Protein AF-A0A0R3W0K8-F1 (afdb_monomer_lite)

Secondary structure (DSSP, 8-state):
----------SSHHHHHHHHT--STTSHHHHHHHHTS--------S--EEEEEEE-S-HHHHHHHHHHH--TTEEEEEEEPTTS-HHHHHHHHHHHHHH-TTEEEE-

pLDDT: mean 80.83, std 19.07, range [30.94, 96.88]

Organism: Taenia asiatica (NCBI:txid60517)

Foldseek 3Di:
DDDDDDDDPDDQLPQLVLQLPAQALPDPSLCVLCVVPDAPPDVPDALDEEEEAEDADHLNVVLVVCSVPDHPSYAYEYEYDPPHDVSNVSSVNSSQRNSPDRYYYDD

Radius of gyration: 16.53 Å; chains: 1; bounding box: 38×22×63 Å

Sequence (107 aa):
MMERKEAVDGSLKSESDYFVTVDSPHHLNCLRFRHKFPVVNDRGAEMDIAFTLVVHKDPLQIARLLRMVYRKNNYHCIHVDLRSDQHFVDALNGIANCFGPNVELVP

Structure (mmCIF, N/CA/C/O backbone):
data_AF-A0A0R3W0K8-F1
#
_entry.id   AF-A0A0R3W0K8-F1
#
loop_
_atom_site.group_PDB
_atom_site.id
_atom_site.type_symbol
_atom_site.label_atom_id
_atom_site.label_alt_id
_atom_site.label_comp_id
_atom_site.label_asym_id
_atom_site.label_entity_id
_atom_site.label_seq_id
_atom_site.pdbx_PDB_ins_code
_atom_site.Cartn_x
_atom_site.Cartn_y
_atom_site.Cartn_z
_atom_site.occupancy
_atom_site.B_iso_or_equiv
_atom_site.auth_seq_id
_atom_site.auth_comp_id
_atom_site.auth_asym_id
_atom_site.auth_atom_id
_atom_site.pdbx_PDB_model_num
ATOM 1 N N . MET A 1 1 ? -21.415 -15.293 43.469 1.00 33.78 1 MET A N 1
ATOM 2 C CA . MET A 1 1 ? -22.258 -15.108 42.269 1.00 33.78 1 MET A CA 1
ATOM 3 C C . MET A 1 1 ? -21.443 -14.268 41.305 1.00 33.78 1 MET A C 1
ATOM 5 O O . MET A 1 1 ? -20.853 -13.295 41.744 1.00 33.78 1 MET A O 1
ATOM 9 N N . MET A 1 2 ? -21.259 -14.779 40.090 1.00 33.22 2 MET A N 1
ATOM 10 C CA . MET A 1 2 ? -20.145 -14.507 39.175 1.00 33.22 2 MET A CA 1
ATOM 11 C C . MET A 1 2 ? -19.925 -13.024 38.842 1.00 33.22 2 MET A C 1
ATOM 13 O O . MET A 1 2 ? -20.816 -12.364 38.311 1.00 33.22 2 MET A O 1
ATOM 17 N N . GLU A 1 3 ? -18.702 -12.545 39.075 1.00 30.94 3 GLU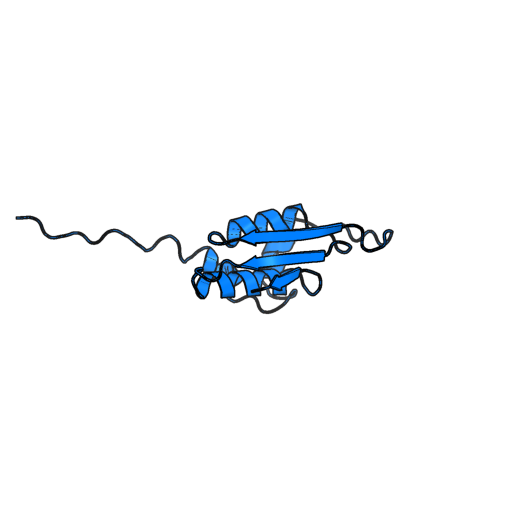 A N 1
ATOM 18 C CA . GLU A 1 3 ? -18.165 -11.353 38.422 1.00 30.94 3 GLU A CA 1
ATOM 19 C C . GLU A 1 3 ? -17.920 -11.667 36.941 1.00 30.94 3 GLU A C 1
ATOM 21 O O . GLU A 1 3 ? -17.310 -12.681 36.588 1.00 30.94 3 GLU A O 1
ATOM 26 N N . ARG A 1 4 ? -18.432 -10.800 36.064 1.00 40.47 4 ARG A N 1
ATOM 27 C CA . ARG A 1 4 ? -18.165 -10.845 34.627 1.00 40.47 4 ARG A CA 1
ATOM 28 C C . ARG A 1 4 ? -16.686 -10.527 34.409 1.00 40.47 4 ARG A C 1
ATOM 30 O O . ARG A 1 4 ? -16.277 -9.386 34.586 1.00 40.47 4 ARG A O 1
ATOM 37 N N . LYS A 1 5 ? -15.891 -11.521 34.009 1.00 35.59 5 LYS A N 1
ATOM 38 C CA . LYS A 1 5 ? -14.586 -11.265 33.394 1.00 35.59 5 LYS A CA 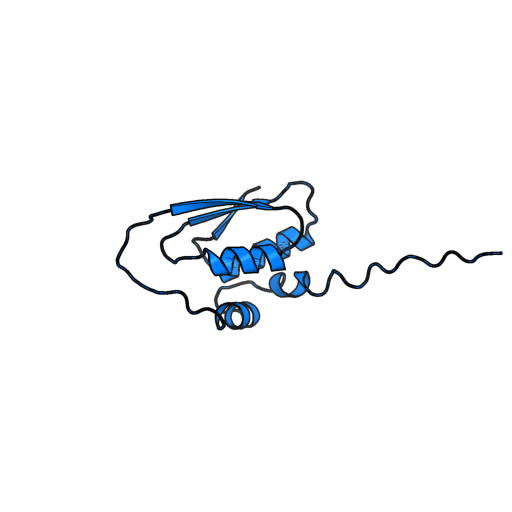1
ATOM 39 C C . LYS A 1 5 ? -14.817 -10.823 31.955 1.00 35.59 5 LYS A C 1
ATOM 41 O O . LYS A 1 5 ? -15.315 -11.600 31.142 1.00 35.59 5 LYS A O 1
ATOM 46 N N . GLU A 1 6 ? -14.483 -9.570 31.681 1.00 37.53 6 GLU A N 1
ATOM 47 C CA . GLU A 1 6 ? -14.358 -9.033 30.332 1.00 37.53 6 GLU A CA 1
ATOM 48 C C . GLU A 1 6 ? -13.339 -9.864 29.545 1.00 37.53 6 GLU A C 1
ATOM 50 O O . GLU A 1 6 ? -12.263 -10.213 30.041 1.00 37.53 6 GLU A O 1
ATOM 55 N N . ALA A 1 7 ? -13.733 -10.251 28.334 1.00 35.16 7 ALA A N 1
ATOM 56 C CA . ALA A 1 7 ? -12.904 -11.023 27.429 1.00 35.16 7 ALA A CA 1
ATOM 57 C C . ALA A 1 7 ? -11.784 -10.140 26.860 1.00 35.16 7 ALA A C 1
ATOM 59 O O . ALA A 1 7 ? -11.992 -8.991 26.483 1.00 35.16 7 ALA A O 1
ATOM 60 N N . VAL A 1 8 ? -10.590 -10.722 26.823 1.00 43.62 8 VAL A N 1
ATOM 61 C CA . VAL A 1 8 ? -9.319 -10.146 26.385 1.00 43.62 8 VAL A CA 1
ATOM 62 C C . VAL A 1 8 ? -9.378 -9.737 24.905 1.00 43.62 8 VAL A C 1
ATOM 64 O O . VAL A 1 8 ? -9.322 -10.595 24.030 1.00 43.62 8 VAL A O 1
ATOM 67 N N . ASP A 1 9 ? -9.420 -8.429 24.638 1.00 40.97 9 ASP A N 1
ATOM 68 C CA . ASP A 1 9 ? -9.254 -7.801 23.312 1.00 40.97 9 ASP A CA 1
ATOM 69 C C . ASP A 1 9 ? -7.941 -6.988 23.247 1.00 40.97 9 ASP A C 1
ATOM 71 O O . ASP A 1 9 ? -7.912 -5.778 23.033 1.00 40.97 9 ASP A O 1
ATOM 75 N N . GLY A 1 10 ? -6.817 -7.644 23.557 1.00 38.75 10 GLY A N 1
ATOM 76 C CA . GLY A 1 10 ? -5.514 -6.975 23.703 1.00 38.75 10 GLY A CA 1
ATOM 77 C C . GLY A 1 10 ? -4.416 -7.424 22.740 1.00 38.75 10 GLY A C 1
ATOM 78 O O . GLY A 1 10 ? -3.352 -6.816 22.725 1.00 38.75 10 GLY A O 1
ATOM 79 N N . SER A 1 11 ? -4.627 -8.481 21.949 1.00 37.03 11 SER A N 1
ATOM 80 C CA . SER A 1 11 ? -3.521 -9.157 21.244 1.00 37.03 11 SER A CA 1
ATOM 81 C C . SER A 1 11 ? -3.454 -8.907 19.732 1.00 37.03 11 SER A C 1
ATOM 83 O O . SER A 1 11 ? -2.491 -9.340 19.109 1.00 37.03 11 SER A O 1
ATOM 85 N N . LEU A 1 12 ? -4.436 -8.225 19.131 1.00 45.47 12 LEU A N 1
ATOM 86 C CA . LEU A 1 12 ? -4.521 -8.039 17.670 1.00 45.47 12 LEU A CA 1
ATOM 87 C C . LEU A 1 12 ? -4.015 -6.673 17.168 1.00 45.47 12 LEU A C 1
ATOM 89 O O . LEU A 1 12 ? -3.805 -6.520 15.971 1.00 45.47 12 LEU A O 1
ATOM 93 N N . LYS A 1 13 ? -3.771 -5.698 18.056 1.00 50.56 13 LYS A N 1
ATOM 94 C CA . LYS A 1 13 ? -3.302 -4.349 17.673 1.00 50.56 13 LYS A CA 1
ATOM 95 C C . LYS A 1 13 ? -1.815 -4.299 17.302 1.00 50.56 13 LYS A C 1
ATOM 97 O O . LYS A 1 13 ? -1.431 -3.558 16.406 1.00 50.56 13 LYS A O 1
ATOM 102 N N . SER A 1 14 ? -0.975 -5.136 17.919 1.00 60.38 14 SER A N 1
ATOM 103 C CA . SER A 1 14 ? 0.483 -4.975 17.798 1.00 60.38 14 SER A CA 1
ATOM 104 C C . SER A 1 14 ? 1.053 -5.303 16.414 1.00 60.38 14 SER A C 1
ATOM 106 O O . SER A 1 14 ? 2.151 -4.855 16.095 1.00 60.38 14 SER A O 1
ATOM 108 N N . GLU A 1 15 ? 0.370 -6.124 15.609 1.00 61.81 15 GLU A N 1
ATOM 109 C CA . GLU A 1 15 ? 0.857 -6.498 14.273 1.00 61.81 15 GLU A CA 1
ATOM 110 C C . GLU A 1 15 ? 0.440 -5.498 13.188 1.00 61.81 15 GLU A C 1
ATOM 112 O O . GLU A 1 15 ? 1.229 -5.231 12.279 1.00 61.81 15 GLU A O 1
ATOM 117 N N . SER A 1 16 ? -0.750 -4.899 13.290 1.00 66.31 16 SER A N 1
ATOM 118 C CA . SER A 1 16 ? -1.198 -3.841 12.379 1.00 66.31 16 SER A CA 1
ATOM 119 C C . SER A 1 16 ? -0.465 -2.520 12.634 1.00 66.31 16 SER A C 1
ATOM 121 O O . SER A 1 16 ? -0.092 -1.847 11.672 1.00 66.31 16 SER A O 1
ATOM 123 N N . ASP A 1 17 ? -0.123 -2.216 13.894 1.00 82.12 17 ASP A N 1
ATOM 124 C CA . ASP A 1 17 ? 0.677 -1.041 14.288 1.00 82.12 17 ASP A CA 1
ATOM 125 C C . ASP A 1 17 ? 2.024 -0.940 13.542 1.00 82.12 17 ASP A C 1
ATOM 127 O O . ASP A 1 17 ? 2.572 0.151 13.362 1.00 82.12 17 ASP A O 1
ATOM 131 N N . TYR A 1 18 ? 2.559 -2.072 13.065 1.00 87.38 18 TYR A N 1
ATOM 132 C CA . TYR A 1 18 ? 3.838 -2.129 12.356 1.00 87.38 18 TYR A CA 1
ATOM 133 C C . TYR A 1 18 ? 3.870 -1.251 11.097 1.00 87.38 18 TYR A C 1
ATOM 135 O O . TYR A 1 18 ? 4.897 -0.623 10.810 1.00 87.38 18 TYR A O 1
ATOM 143 N N . PHE A 1 19 ? 2.761 -1.218 10.349 1.00 92.38 19 PHE A N 1
ATOM 144 C CA . PHE A 1 19 ? 2.663 -0.493 9.081 1.00 92.38 19 PHE A CA 1
ATOM 145 C C . PHE A 1 19 ? 2.015 0.883 9.213 1.00 92.38 19 PHE A C 1
ATOM 147 O O . PHE A 1 19 ? 2.306 1.735 8.387 1.00 92.38 19 PHE A O 1
ATOM 154 N N . VAL A 1 20 ? 1.224 1.142 10.259 1.00 93.56 20 VAL A N 1
ATOM 155 C CA . VAL A 1 20 ? 0.534 2.435 10.460 1.00 93.56 20 VAL A CA 1
ATOM 156 C C . VAL A 1 20 ? 1.501 3.625 10.451 1.00 93.56 20 VAL A C 1
ATOM 158 O O . VAL A 1 20 ? 1.177 4.696 9.956 1.00 93.56 20 VAL A O 1
ATOM 161 N N . THR A 1 21 ? 2.717 3.439 10.970 1.00 91.38 21 THR A N 1
ATOM 162 C CA . THR A 1 21 ? 3.741 4.499 11.038 1.00 91.38 21 THR A CA 1
ATOM 163 C C . THR A 1 21 ? 4.558 4.664 9.754 1.00 91.38 21 THR A C 1
ATOM 165 O O . THR A 1 21 ? 5.418 5.538 9.685 1.00 91.38 21 THR A O 1
ATOM 168 N N . VAL A 1 22 ? 4.339 3.822 8.741 1.00 94.00 22 VAL A N 1
ATOM 169 C CA . VAL A 1 22 ? 5.138 3.821 7.513 1.00 94.00 22 VAL A CA 1
ATOM 170 C C . VAL A 1 22 ? 4.638 4.899 6.554 1.00 94.00 22 VAL A C 1
ATOM 172 O O . VAL A 1 22 ? 3.538 4.819 6.021 1.00 94.00 22 VAL A O 1
ATOM 175 N N . ASP A 1 23 ? 5.486 5.884 6.278 1.00 92.00 23 ASP A N 1
ATOM 176 C CA . ASP A 1 23 ? 5.166 7.037 5.427 1.00 92.00 23 ASP A CA 1
ATOM 177 C C . ASP A 1 23 ? 5.853 7.007 4.052 1.00 92.00 23 ASP A C 1
ATOM 179 O O . ASP A 1 23 ? 5.486 7.752 3.146 1.00 92.00 23 ASP A O 1
ATOM 183 N N . SER A 1 24 ? 6.872 6.161 3.880 1.00 91.69 24 SER A N 1
ATOM 184 C CA . SER A 1 24 ? 7.744 6.202 2.710 1.00 91.69 24 SER A CA 1
ATOM 185 C C . SER A 1 24 ? 8.456 4.869 2.436 1.00 91.69 24 SER A C 1
ATOM 187 O O . SER A 1 24 ? 8.676 4.069 3.356 1.00 91.69 24 SER A O 1
ATOM 189 N N . PRO A 1 25 ? 8.942 4.644 1.196 1.00 89.75 25 PRO A N 1
ATOM 190 C CA . PRO A 1 25 ? 9.754 3.470 0.857 1.00 89.75 25 PRO A C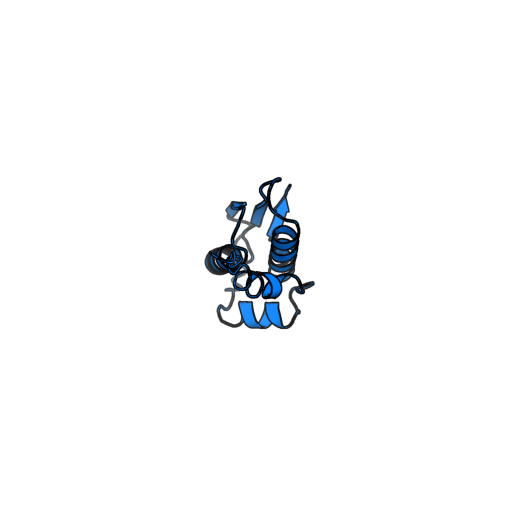A 1
ATOM 191 C C . PRO A 1 25 ? 11.083 3.374 1.624 1.00 89.75 25 PRO A C 1
ATOM 193 O O . PRO A 1 25 ? 11.691 2.305 1.677 1.00 89.75 25 PRO A O 1
ATOM 196 N N . HIS A 1 26 ? 11.550 4.488 2.198 1.00 90.69 26 HIS A N 1
ATOM 197 C CA . HIS A 1 26 ? 12.807 4.581 2.947 1.00 90.69 26 HIS A CA 1
ATOM 198 C C . HIS A 1 26 ? 12.611 4.420 4.462 1.00 90.69 26 HIS A C 1
ATOM 200 O O . HIS A 1 26 ? 13.594 4.373 5.202 1.00 90.69 26 HIS A O 1
ATOM 206 N N . HIS A 1 27 ? 11.366 4.305 4.936 1.00 93.00 27 HIS A N 1
ATOM 207 C CA . HIS A 1 27 ? 11.067 4.108 6.349 1.00 93.00 27 HIS A CA 1
ATOM 208 C C . HIS A 1 27 ? 11.711 2.815 6.882 1.00 93.00 27 HIS A C 1
ATOM 210 O O . HIS A 1 27 ? 11.697 1.776 6.216 1.00 93.00 27 HIS A O 1
ATOM 216 N N . LEU A 1 28 ? 12.234 2.828 8.114 1.00 91.69 28 LEU A N 1
ATOM 217 C CA . LEU A 1 28 ? 12.995 1.700 8.675 1.00 91.69 28 LEU A CA 1
ATOM 218 C C . LEU A 1 28 ? 12.197 0.384 8.687 1.00 91.69 28 LEU A C 1
ATOM 220 O O . LEU A 1 28 ? 12.740 -0.673 8.356 1.00 91.69 28 LEU A O 1
ATOM 224 N N . ASN A 1 29 ? 10.906 0.437 9.031 1.00 91.62 29 ASN A N 1
ATOM 225 C CA . ASN A 1 29 ? 10.031 -0.742 9.006 1.00 91.62 29 ASN A CA 1
ATOM 226 C C . ASN A 1 29 ? 9.797 -1.249 7.578 1.00 91.62 29 ASN A C 1
ATOM 228 O O . ASN A 1 29 ? 9.807 -2.457 7.351 1.00 91.62 29 ASN A O 1
ATOM 232 N N . CYS A 1 30 ? 9.687 -0.348 6.600 1.00 91.62 30 CYS A N 1
ATOM 233 C CA . CYS A 1 30 ? 9.575 -0.737 5.200 1.00 91.62 30 CYS A CA 1
ATOM 234 C C . CYS A 1 30 ? 10.852 -1.437 4.714 1.00 91.62 30 CYS A C 1
ATOM 236 O O . CYS A 1 30 ? 10.799 -2.544 4.171 1.00 91.62 30 CYS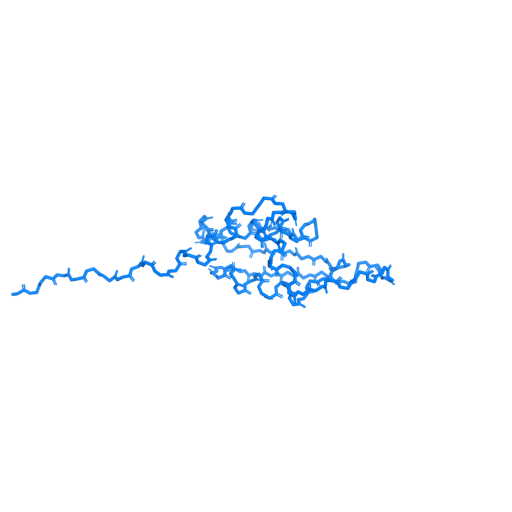 A O 1
ATOM 238 N N . LEU A 1 31 ? 12.019 -0.845 4.986 1.00 89.88 31 LEU A N 1
ATOM 239 C CA . LEU A 1 31 ? 13.310 -1.426 4.624 1.00 89.88 31 LEU A CA 1
ATOM 240 C C . LEU A 1 31 ? 13.498 -2.808 5.257 1.00 89.88 31 LEU A C 1
ATOM 242 O O . LEU A 1 31 ? 13.866 -3.753 4.564 1.00 89.88 31 LEU A O 1
ATOM 246 N N . ARG A 1 32 ? 13.179 -2.969 6.547 1.00 89.69 32 ARG A N 1
ATOM 247 C CA . ARG A 1 32 ? 13.242 -4.267 7.246 1.00 89.69 32 ARG A CA 1
ATOM 248 C C . ARG A 1 32 ? 12.289 -5.298 6.654 1.00 89.69 32 ARG A C 1
ATOM 250 O O . ARG A 1 32 ? 12.662 -6.462 6.500 1.00 89.69 32 ARG A O 1
ATOM 257 N N . PHE A 1 33 ? 11.075 -4.878 6.314 1.00 89.31 33 PHE A N 1
ATOM 258 C CA . PHE A 1 33 ? 10.079 -5.741 5.700 1.00 89.31 33 PHE A CA 1
ATOM 259 C C . PHE A 1 33 ? 10.528 -6.247 4.318 1.00 89.31 33 PHE A C 1
ATOM 261 O O . PHE A 1 33 ? 10.368 -7.436 4.010 1.00 89.31 33 PHE A O 1
ATOM 268 N N . ARG A 1 34 ? 11.149 -5.365 3.522 1.00 86.25 34 ARG A N 1
ATOM 269 C CA . ARG A 1 34 ? 11.626 -5.640 2.158 1.00 86.25 34 ARG A CA 1
ATOM 270 C C . ARG A 1 34 ? 12.982 -6.342 2.100 1.00 86.25 34 ARG A C 1
ATOM 272 O O . ARG A 1 34 ? 13.189 -7.145 1.200 1.00 86.25 34 ARG A O 1
ATOM 279 N N . HIS A 1 35 ? 13.885 -6.115 3.055 1.00 81.56 35 HIS A N 1
ATOM 280 C CA . HIS A 1 35 ? 15.250 -6.668 3.043 1.00 81.56 35 HIS A CA 1
ATOM 281 C C . HIS A 1 35 ? 15.284 -8.202 2.965 1.00 81.56 35 HIS A C 1
ATOM 283 O O . HIS A 1 35 ? 16.223 -8.784 2.431 1.00 81.56 35 HIS A O 1
ATOM 289 N N . LYS A 1 36 ? 14.250 -8.886 3.471 1.00 72.38 36 LYS A N 1
ATOM 290 C CA . LYS A 1 36 ? 14.155 -10.352 3.383 1.00 72.38 36 LYS A CA 1
ATOM 291 C C . LYS A 1 36 ? 13.854 -10.872 1.966 1.00 72.38 36 LYS A C 1
ATOM 293 O O . LYS A 1 36 ? 13.981 -12.070 1.751 1.00 72.38 36 LYS A O 1
ATOM 298 N N . PHE A 1 37 ? 13.450 -10.011 1.027 1.00 69.56 37 PHE A N 1
ATOM 299 C CA . PHE A 1 37 ? 13.005 -10.385 -0.319 1.00 69.56 37 PHE A CA 1
ATOM 300 C C . PHE A 1 37 ? 13.495 -9.357 -1.354 1.00 69.56 37 PHE A C 1
ATOM 302 O O . PHE A 1 37 ? 12.789 -8.384 -1.635 1.00 69.56 37 PHE A O 1
ATOM 309 N N . PRO A 1 38 ? 14.705 -9.532 -1.920 1.00 67.81 38 PRO A N 1
ATOM 310 C CA . PRO A 1 38 ? 15.215 -8.627 -2.941 1.00 67.81 38 PRO A CA 1
ATOM 311 C C . PRO A 1 38 ? 14.300 -8.648 -4.172 1.00 67.81 38 PRO A C 1
ATOM 313 O O . PRO A 1 38 ? 14.079 -9.687 -4.792 1.00 67.81 38 PRO A O 1
ATOM 316 N N . VAL A 1 39 ? 13.756 -7.481 -4.521 1.00 68.06 39 VAL A N 1
ATOM 317 C CA . VAL A 1 39 ? 12.952 -7.307 -5.734 1.00 68.06 39 VAL A CA 1
ATOM 318 C C . VAL A 1 39 ? 13.892 -7.390 -6.930 1.00 68.06 39 VAL A C 1
ATOM 320 O O . VAL A 1 39 ? 14.824 -6.593 -7.046 1.00 68.06 39 VAL A O 1
ATOM 323 N N . VAL A 1 40 ? 13.651 -8.352 -7.820 1.00 69.00 40 VAL A N 1
ATOM 324 C CA . VAL A 1 40 ? 14.416 -8.483 -9.065 1.00 69.00 40 VAL A CA 1
ATOM 325 C C . VAL A 1 40 ? 14.156 -7.240 -9.920 1.00 69.00 40 VAL A C 1
ATOM 327 O O . VAL A 1 40 ? 13.027 -6.991 -10.334 1.00 69.00 40 VAL A O 1
ATOM 330 N N . ASN A 1 41 ? 15.201 -6.442 -10.141 1.00 64.50 41 ASN A N 1
ATOM 331 C CA . ASN A 1 41 ? 15.168 -5.195 -10.911 1.00 64.50 41 ASN A CA 1
ATOM 332 C C . ASN A 1 41 ? 15.538 -5.468 -12.375 1.00 64.50 41 ASN A C 1
ATOM 334 O O . ASN A 1 41 ? 16.439 -4.825 -12.918 1.00 64.50 41 ASN A O 1
ATOM 338 N N . ASP A 1 42 ? 14.904 -6.475 -12.976 1.00 63.41 42 ASP A N 1
ATOM 339 C CA . ASP A 1 42 ? 15.098 -6.737 -14.396 1.00 63.41 42 ASP A CA 1
ATOM 340 C C . ASP A 1 42 ? 14.288 -5.711 -15.197 1.00 63.41 42 ASP A C 1
ATOM 342 O O . ASP A 1 42 ? 13.091 -5.529 -14.979 1.00 63.41 42 ASP A O 1
ATOM 346 N N . ARG A 1 43 ? 14.977 -4.962 -16.060 1.00 55.06 43 ARG A N 1
ATOM 347 C CA . ARG A 1 43 ? 14.441 -3.791 -16.777 1.00 55.06 43 ARG A CA 1
ATOM 348 C C . ARG A 1 43 ? 13.728 -4.180 -18.078 1.00 55.06 43 ARG A C 1
ATOM 350 O O . ARG A 1 43 ? 13.397 -3.299 -18.862 1.00 55.06 43 ARG A O 1
ATOM 357 N N . GLY A 1 44 ? 13.569 -5.478 -18.329 1.00 55.00 44 GLY A N 1
ATOM 358 C CA . GLY A 1 44 ? 13.287 -6.035 -19.650 1.00 55.00 44 GLY A CA 1
ATOM 359 C C . GLY A 1 44 ? 11.826 -6.135 -20.088 1.00 55.00 44 GLY A C 1
ATOM 360 O O . GLY A 1 44 ? 11.601 -6.731 -21.133 1.00 55.00 44 GLY A O 1
ATOM 361 N N . ALA A 1 45 ?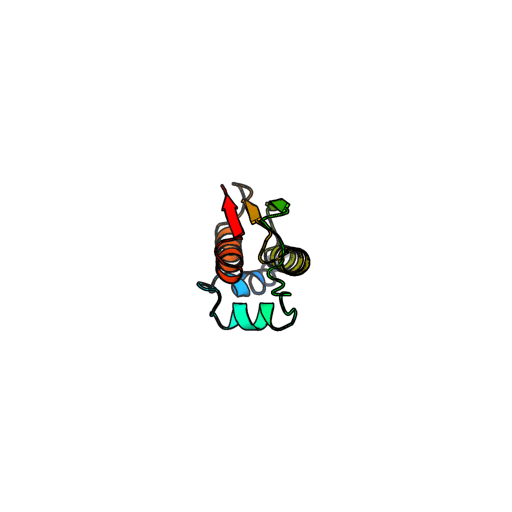 10.843 -5.600 -19.363 1.00 54.44 45 ALA A N 1
ATOM 362 C CA . ALA A 1 45 ? 9.452 -5.718 -19.802 1.00 54.44 45 ALA A CA 1
ATOM 363 C C . ALA A 1 45 ? 8.637 -4.457 -19.521 1.00 54.44 45 ALA A C 1
ATOM 365 O O . ALA A 1 45 ? 8.814 -3.799 -18.494 1.00 54.44 45 ALA A O 1
ATOM 366 N N . GLU A 1 46 ? 7.762 -4.135 -20.467 1.00 56.84 46 GLU A N 1
ATOM 367 C CA . GLU A 1 46 ? 6.671 -3.181 -20.315 1.00 56.84 46 GLU A CA 1
ATOM 368 C C . GLU A 1 46 ? 5.754 -3.609 -19.147 1.00 56.84 46 GLU A C 1
ATOM 370 O O . GLU A 1 46 ? 5.969 -4.636 -18.502 1.00 56.84 46 GLU A O 1
ATOM 375 N N . MET A 1 47 ? 4.777 -2.784 -18.773 1.00 58.22 47 MET A N 1
ATOM 376 C CA . MET A 1 47 ? 3.884 -3.127 -17.664 1.00 58.22 47 MET A CA 1
ATOM 377 C C . MET A 1 47 ? 3.030 -4.353 -18.036 1.00 58.22 47 MET A C 1
ATOM 379 O O . MET A 1 47 ? 2.071 -4.220 -18.788 1.00 58.22 47 MET A O 1
ATOM 383 N N . ASP A 1 48 ? 3.377 -5.537 -17.525 1.00 70.12 48 ASP A N 1
ATOM 384 C CA . ASP A 1 48 ? 2.815 -6.801 -18.027 1.00 70.12 48 ASP A CA 1
ATOM 385 C C . ASP A 1 48 ? 1.493 -7.199 -17.349 1.00 70.12 48 ASP A C 1
ATOM 387 O O . ASP A 1 48 ? 0.665 -7.882 -17.954 1.00 70.12 48 ASP A O 1
ATOM 391 N N . ILE A 1 49 ? 1.289 -6.838 -16.071 1.00 85.06 49 ILE 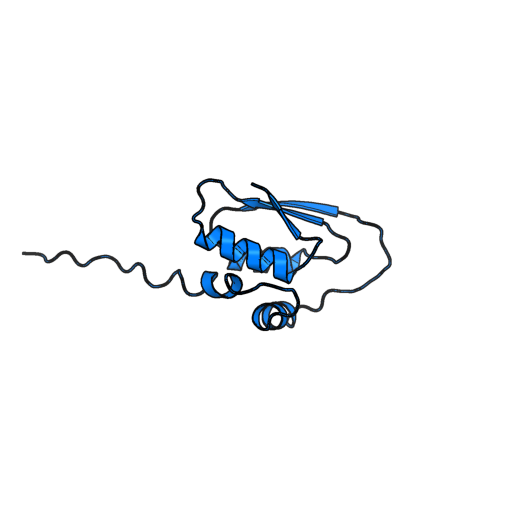A N 1
ATOM 392 C CA . ILE A 1 49 ? 0.169 -7.354 -15.263 1.00 85.06 49 ILE A CA 1
ATOM 393 C C . ILE A 1 49 ? -0.349 -6.302 -14.273 1.00 85.06 49 ILE A C 1
ATOM 395 O O . ILE A 1 49 ? 0.416 -5.704 -13.512 1.00 85.06 49 ILE A O 1
ATOM 399 N N . ALA A 1 50 ? -1.674 -6.139 -14.232 1.00 91.38 50 ALA A N 1
ATOM 400 C CA . ALA A 1 50 ? -2.382 -5.386 -13.201 1.00 91.38 50 ALA A CA 1
ATOM 401 C C . ALA A 1 50 ? -3.159 -6.336 -12.274 1.00 91.38 50 ALA A C 1
ATOM 403 O O . ALA A 1 50 ? -3.906 -7.196 -12.739 1.00 91.38 50 ALA A O 1
ATOM 404 N N . PHE A 1 51 ? -2.992 -6.175 -10.961 1.00 93.31 51 PHE A N 1
ATOM 405 C CA . PHE A 1 51 ? -3.721 -6.920 -9.935 1.00 93.31 51 PHE A CA 1
ATOM 406 C C . PHE A 1 51 ? -4.752 -6.029 -9.250 1.00 93.31 51 PHE A C 1
ATOM 408 O O . PHE A 1 51 ? -4.445 -4.895 -8.890 1.00 93.31 51 PHE A O 1
ATOM 415 N N . THR A 1 52 ? -5.928 -6.585 -8.969 1.00 94.69 52 THR A N 1
ATOM 416 C CA . THR A 1 52 ? -6.914 -5.989 -8.062 1.00 94.69 52 THR A CA 1
ATOM 417 C C . THR A 1 52 ? -7.080 -6.901 -6.853 1.00 94.69 52 THR A C 1
ATOM 419 O O . THR A 1 52 ? -7.415 -8.076 -6.999 1.00 94.69 52 THR A O 1
ATOM 422 N N . LEU A 1 53 ? -6.820 -6.375 -5.658 1.00 95.19 53 LEU A N 1
ATOM 423 C CA . LEU A 1 53 ? -6.929 -7.092 -4.390 1.00 95.19 53 LEU A CA 1
ATOM 424 C C . LEU A 1 53 ? -8.063 -6.482 -3.572 1.00 95.19 53 LEU A C 1
ATOM 426 O O . LEU A 1 53 ? -7.969 -5.324 -3.187 1.00 95.19 53 LEU A O 1
ATOM 430 N N . VAL A 1 54 ? -9.106 -7.257 -3.282 1.00 95.75 54 VAL A N 1
ATOM 431 C CA . VAL A 1 54 ? -10.192 -6.833 -2.385 1.00 95.75 54 VAL A CA 1
ATOM 432 C C . VAL A 1 54 ? -9.902 -7.362 -0.984 1.00 95.75 54 VAL A C 1
ATOM 434 O O . VAL A 1 54 ? -9.698 -8.566 -0.812 1.00 95.75 54 VAL A O 1
ATOM 437 N N . VAL A 1 55 ? -9.833 -6.479 0.013 1.00 95.44 55 VAL A N 1
ATOM 438 C CA . VAL A 1 55 ? -9.310 -6.805 1.351 1.00 95.44 55 VAL A CA 1
ATOM 439 C C . VAL A 1 55 ? -10.123 -6.164 2.477 1.00 95.44 55 VAL A C 1
ATOM 441 O O . VAL A 1 55 ? -10.700 -5.098 2.290 1.00 95.44 55 VAL A O 1
ATOM 444 N N . HIS A 1 56 ? -10.154 -6.793 3.664 1.00 92.69 56 HIS A N 1
ATOM 445 C CA . HIS A 1 56 ? -11.005 -6.298 4.760 1.00 92.69 56 HIS A CA 1
ATOM 446 C C . HIS A 1 56 ? -10.533 -6.557 6.213 1.00 92.69 56 HIS A C 1
ATOM 448 O O . HIS A 1 56 ? -11.284 -6.227 7.133 1.00 92.69 56 HIS A O 1
ATOM 454 N N . LYS A 1 57 ? -9.374 -7.201 6.472 1.00 86.44 57 LYS A N 1
ATOM 455 C CA . LYS A 1 57 ? -9.035 -7.654 7.846 1.00 86.44 57 LYS A CA 1
ATOM 456 C C . LYS A 1 57 ? -7.565 -7.614 8.278 1.00 86.44 57 LYS A C 1
ATOM 458 O O . LYS A 1 57 ? -7.257 -6.967 9.268 1.00 86.44 57 LYS A O 1
ATOM 463 N N . ASP A 1 58 ? -6.673 -8.367 7.630 1.00 91.44 58 ASP A N 1
ATOM 464 C CA . ASP A 1 58 ? -5.311 -8.603 8.148 1.00 91.44 58 ASP A CA 1
ATOM 465 C C . ASP A 1 58 ? -4.243 -7.908 7.279 1.00 91.44 58 ASP A C 1
ATOM 467 O O . ASP A 1 58 ? -3.895 -8.417 6.206 1.00 91.44 58 ASP A O 1
ATOM 471 N N . PRO A 1 59 ? -3.685 -6.763 7.723 1.00 92.94 59 PRO A N 1
ATOM 472 C CA . PRO A 1 59 ? -2.717 -6.006 6.936 1.00 92.94 59 PRO A CA 1
ATOM 473 C C . PRO A 1 59 ? -1.385 -6.751 6.806 1.00 92.94 59 PRO A C 1
ATOM 475 O O . PRO A 1 59 ? -0.714 -6.638 5.782 1.00 92.94 59 PRO A O 1
ATOM 478 N N . LEU A 1 60 ? -1.006 -7.575 7.787 1.00 91.81 60 LEU A N 1
ATOM 479 C CA . LEU A 1 60 ? 0.234 -8.340 7.736 1.00 91.81 60 LEU A CA 1
ATOM 480 C C . LEU A 1 60 ? 0.139 -9.471 6.707 1.00 91.81 60 LEU A C 1
ATOM 482 O O . LEU A 1 60 ? 1.094 -9.708 5.960 1.00 91.81 60 LEU A O 1
ATOM 486 N N . GLN A 1 61 ? -1.005 -10.154 6.628 1.00 92.81 61 GLN A N 1
ATOM 487 C CA . GLN A 1 61 ? -1.271 -11.136 5.576 1.00 92.81 61 GLN A CA 1
ATOM 488 C C . GLN A 1 61 ? -1.231 -10.486 4.187 1.00 92.81 61 GLN A C 1
ATOM 490 O O . GLN A 1 61 ? -0.585 -11.020 3.283 1.00 92.81 61 GLN A O 1
ATOM 495 N N . ILE A 1 62 ? -1.857 -9.320 4.029 1.00 94.44 62 ILE A N 1
ATOM 496 C CA . ILE A 1 62 ? -1.897 -8.585 2.758 1.00 94.44 62 ILE A CA 1
ATOM 497 C C . ILE A 1 62 ? -0.496 -8.127 2.358 1.00 94.44 62 ILE A C 1
ATOM 499 O O . ILE A 1 62 ? -0.072 -8.369 1.230 1.00 94.44 62 ILE A O 1
ATOM 503 N N . ALA A 1 63 ? 0.274 -7.562 3.290 1.00 93.12 63 ALA A N 1
ATOM 504 C CA . ALA A 1 63 ? 1.663 -7.189 3.052 1.00 93.12 63 ALA A CA 1
ATOM 505 C C . ALA A 1 63 ? 2.496 -8.404 2.619 1.00 93.12 63 ALA A C 1
ATOM 507 O O . ALA A 1 63 ? 3.292 -8.313 1.683 1.00 93.12 63 ALA A O 1
ATOM 508 N N . ARG A 1 64 ? 2.316 -9.562 3.273 1.00 91.69 64 ARG A N 1
ATOM 509 C CA . ARG A 1 64 ? 3.001 -10.815 2.909 1.00 91.69 64 ARG A CA 1
ATOM 510 C C . ARG A 1 64 ? 2.624 -11.284 1.505 1.00 91.69 64 ARG A C 1
ATOM 512 O O . ARG A 1 64 ? 3.530 -11.665 0.767 1.00 91.69 64 ARG A O 1
ATOM 519 N N . LEU A 1 65 ? 1.340 -11.246 1.140 1.00 92.94 65 LEU A N 1
ATOM 520 C CA . LEU A 1 65 ? 0.869 -11.575 -0.207 1.00 92.94 65 LEU A CA 1
ATOM 521 C C . LEU A 1 65 ? 1.497 -10.638 -1.237 1.00 92.94 65 LEU A C 1
ATOM 523 O O . LEU A 1 65 ? 2.144 -11.106 -2.173 1.00 92.94 65 LEU A O 1
ATOM 527 N N . LEU A 1 66 ? 1.371 -9.329 -1.019 1.00 92.31 66 LEU A N 1
ATOM 528 C CA . LEU A 1 66 ? 1.905 -8.305 -1.906 1.00 92.31 66 LEU A CA 1
ATOM 529 C C . LEU A 1 66 ? 3.412 -8.482 -2.086 1.00 92.31 66 LEU A C 1
ATOM 531 O O . LEU A 1 66 ? 3.897 -8.506 -3.207 1.00 92.31 66 LEU A O 1
ATOM 535 N N . ARG A 1 67 ? 4.153 -8.756 -1.009 1.00 89.44 67 ARG A N 1
ATOM 536 C CA . ARG A 1 67 ? 5.591 -9.052 -1.068 1.00 89.44 67 ARG A CA 1
ATOM 537 C C . ARG A 1 67 ? 5.940 -10.251 -1.961 1.00 89.44 67 ARG A C 1
ATOM 539 O O . ARG A 1 67 ? 7.036 -10.267 -2.510 1.00 89.44 67 ARG A O 1
ATOM 546 N N . MET A 1 68 ? 5.063 -11.247 -2.094 1.00 88.06 68 MET A N 1
ATOM 547 C CA . MET A 1 68 ? 5.301 -12.419 -2.951 1.00 88.06 68 MET A CA 1
ATOM 548 C C . MET A 1 68 ? 5.015 -12.139 -4.430 1.00 88.06 68 MET A C 1
ATOM 550 O O . MET A 1 68 ? 5.726 -12.655 -5.291 1.00 88.06 68 MET A O 1
ATOM 554 N N . VAL A 1 69 ? 3.989 -11.336 -4.728 1.00 88.19 69 VAL A N 1
ATOM 555 C CA . VAL A 1 69 ? 3.542 -11.070 -6.109 1.00 88.19 69 VAL A CA 1
ATOM 556 C C . VAL A 1 69 ? 4.100 -9.772 -6.698 1.00 88.19 69 VAL A C 1
ATOM 558 O O . VAL A 1 69 ? 4.038 -9.575 -7.911 1.00 88.19 69 VAL A O 1
ATOM 561 N N . TYR A 1 70 ? 4.655 -8.892 -5.861 1.00 88.12 70 TYR A N 1
ATOM 562 C CA . TYR A 1 70 ? 5.138 -7.582 -6.276 1.00 88.12 70 TYR A CA 1
ATOM 563 C C . TYR A 1 70 ? 6.323 -7.693 -7.232 1.00 88.12 70 TYR A C 1
ATOM 565 O O . TYR A 1 70 ? 7.349 -8.320 -6.944 1.00 88.12 70 TYR A O 1
ATOM 573 N N . ARG A 1 71 ? 6.200 -6.996 -8.358 1.00 85.06 71 ARG A N 1
ATOM 574 C CA . ARG A 1 71 ? 7.269 -6.764 -9.327 1.00 85.06 71 ARG A CA 1
ATOM 575 C C . ARG A 1 71 ? 7.248 -5.295 -9.707 1.00 85.06 71 ARG A C 1
ATOM 577 O O . ARG A 1 71 ? 6.195 -4.671 -9.728 1.00 85.06 71 ARG A O 1
ATOM 584 N N . LYS A 1 72 ? 8.415 -4.748 -10.047 1.00 81.19 72 LYS A N 1
ATOM 585 C CA . LYS A 1 72 ? 8.544 -3.333 -10.420 1.00 81.19 72 LYS A CA 1
ATOM 586 C C . LYS A 1 72 ? 7.720 -2.962 -11.664 1.00 81.19 72 LYS A C 1
ATOM 588 O O . LYS A 1 72 ? 7.358 -1.804 -11.800 1.00 81.19 72 LYS A O 1
ATOM 593 N N . ASN A 1 73 ? 7.407 -3.929 -12.523 1.00 82.12 73 ASN A N 1
ATOM 594 C CA . ASN A 1 73 ? 6.641 -3.705 -13.750 1.00 82.12 73 ASN A CA 1
ATOM 595 C C . ASN A 1 73 ? 5.162 -4.114 -13.605 1.00 82.12 73 ASN A C 1
ATOM 597 O O . ASN A 1 73 ? 4.438 -4.104 -14.588 1.00 82.12 73 ASN A O 1
ATOM 601 N N . ASN A 1 74 ? 4.703 -4.478 -12.402 1.00 87.75 74 ASN A N 1
ATOM 602 C CA . ASN A 1 74 ? 3.292 -4.775 -12.148 1.00 87.75 74 ASN A CA 1
ATOM 603 C C . ASN A 1 74 ? 2.626 -3.577 -11.472 1.00 87.75 74 ASN A C 1
ATOM 605 O O . ASN A 1 74 ? 3.272 -2.869 -10.698 1.00 87.75 74 ASN A O 1
ATOM 609 N N . TYR A 1 75 ? 1.329 -3.405 -11.712 1.00 91.31 75 TYR A N 1
ATOM 610 C CA . TYR A 1 75 ? 0.497 -2.445 -10.989 1.00 91.31 75 TYR A CA 1
ATOM 611 C C . TYR A 1 75 ? -0.460 -3.185 -10.050 1.00 91.31 75 TYR A C 1
ATOM 613 O O . TYR A 1 75 ? -1.018 -4.222 -10.410 1.00 91.31 75 TYR A O 1
ATOM 621 N N . HIS A 1 76 ? -0.642 -2.673 -8.837 1.00 94.12 76 HIS A N 1
ATOM 622 C CA . HIS A 1 76 ? -1.491 -3.277 -7.816 1.00 94.12 76 HIS A CA 1
ATOM 623 C C . HIS A 1 76 ? -2.490 -2.252 -7.288 1.00 94.12 76 HIS A C 1
ATOM 625 O O . HIS A 1 76 ? -2.116 -1.248 -6.692 1.00 94.12 76 HIS A O 1
ATOM 631 N N . CYS A 1 77 ? -3.767 -2.555 -7.458 1.00 95.88 77 CYS A N 1
ATOM 632 C CA . CYS A 1 77 ? -4.880 -1.800 -6.916 1.00 95.88 77 CYS A CA 1
ATOM 633 C C . CYS A 1 77 ? -5.462 -2.574 -5.726 1.00 95.88 77 CYS A C 1
ATOM 635 O O . CYS A 1 77 ? -5.826 -3.745 -5.859 1.00 95.88 77 CYS A O 1
ATOM 637 N N . ILE A 1 78 ? -5.506 -1.953 -4.551 1.00 96.88 78 ILE A N 1
ATOM 638 C CA . ILE A 1 78 ? -6.024 -2.546 -3.318 1.00 96.88 78 ILE A CA 1
ATOM 639 C C . ILE A 1 78 ? -7.357 -1.878 -3.003 1.00 96.88 78 ILE A C 1
ATOM 641 O O . ILE A 1 78 ? -7.393 -0.736 -2.559 1.00 96.88 78 ILE A O 1
ATOM 645 N N . HIS A 1 79 ? -8.447 -2.600 -3.227 1.00 96.69 79 HIS A N 1
ATOM 646 C CA . HIS A 1 79 ? -9.783 -2.169 -2.852 1.00 96.69 79 HIS A CA 1
ATOM 647 C C . HIS A 1 79 ? -10.053 -2.558 -1.404 1.00 96.69 79 HIS A C 1
ATOM 649 O O . HIS A 1 79 ? -10.063 -3.744 -1.052 1.00 96.69 79 HIS A O 1
ATOM 655 N N . VAL A 1 80 ? -10.283 -1.557 -0.564 1.00 95.62 80 VAL A N 1
ATOM 656 C CA . VAL A 1 80 ? -10.588 -1.772 0.852 1.00 95.62 80 VAL A CA 1
ATOM 657 C C . VAL A 1 80 ? -12.096 -1.887 1.034 1.00 95.62 80 VAL A C 1
ATOM 659 O O . VAL A 1 80 ? -12.848 -1.165 0.392 1.00 95.62 80 VAL A O 1
ATOM 662 N N . ASP A 1 81 ? -12.564 -2.813 1.870 1.00 94.31 81 ASP A N 1
ATOM 663 C CA . ASP A 1 81 ? -13.978 -2.843 2.249 1.00 94.31 81 ASP A CA 1
ATOM 664 C C . ASP A 1 81 ? -14.330 -1.563 3.023 1.00 94.31 81 ASP A C 1
ATOM 666 O O . ASP A 1 81 ? -13.691 -1.230 4.022 1.00 94.31 81 ASP A O 1
ATOM 670 N N . LEU A 1 82 ? -15.379 -0.860 2.590 1.00 91.69 82 LEU A N 1
ATOM 671 C CA . LEU A 1 82 ? -15.858 0.381 3.207 1.00 91.69 82 LEU A CA 1
ATOM 672 C C . LEU A 1 82 ? -16.189 0.232 4.705 1.00 91.69 82 LEU A C 1
ATOM 674 O O . LEU A 1 82 ? -16.232 1.217 5.438 1.00 91.69 82 LEU A O 1
ATOM 678 N N . ARG A 1 83 ? -16.465 -0.991 5.169 1.00 93.50 83 ARG A N 1
ATOM 679 C CA . ARG A 1 83 ? -16.783 -1.298 6.571 1.00 93.50 83 ARG A CA 1
ATOM 680 C C . ARG A 1 83 ? -15.554 -1.576 7.429 1.00 93.50 83 ARG A C 1
ATOM 682 O O . ARG A 1 83 ? -15.715 -1.794 8.631 1.00 93.50 83 ARG A O 1
ATOM 689 N N . SER A 1 84 ? -14.362 -1.635 6.841 1.00 92.12 84 SER A N 1
ATOM 690 C CA . SER A 1 84 ? -13.131 -1.835 7.595 1.00 92.12 84 SER A CA 1
ATOM 691 C C . SER A 1 84 ? -12.850 -0.658 8.527 1.00 92.12 84 SER A C 1
ATOM 693 O O . SER A 1 84 ? -13.215 0.485 8.257 1.00 92.12 84 SER A O 1
ATOM 695 N N . ASP A 1 85 ? -12.204 -0.948 9.653 1.00 92.00 85 ASP A N 1
ATOM 696 C CA . ASP A 1 85 ? -11.827 0.086 10.607 1.00 92.00 85 ASP A CA 1
ATOM 697 C C . ASP A 1 85 ? -10.716 1.000 10.056 1.00 92.00 85 ASP A C 1
ATOM 699 O O . ASP A 1 85 ? -9.932 0.623 9.182 1.00 92.00 85 ASP A O 1
ATOM 703 N N . GLN A 1 86 ? -10.645 2.227 10.580 1.00 92.38 86 GLN A N 1
ATOM 704 C CA . GLN A 1 86 ? -9.662 3.216 10.128 1.00 92.38 86 GLN A CA 1
ATOM 705 C C . GLN A 1 86 ? -8.219 2.753 10.375 1.00 92.38 86 GLN A C 1
ATOM 707 O O . GLN A 1 86 ? -7.338 3.051 9.580 1.00 92.38 86 GLN A O 1
ATOM 712 N N . HIS A 1 87 ? -7.977 1.982 11.439 1.00 92.50 87 HIS A N 1
ATOM 713 C CA . HIS A 1 87 ? -6.641 1.483 11.776 1.00 92.50 87 HIS A CA 1
ATOM 714 C C . HIS A 1 87 ? -6.109 0.531 10.699 1.00 92.50 87 HIS A C 1
ATOM 716 O O . HIS A 1 87 ? -4.956 0.630 10.282 1.00 92.50 87 HIS A O 1
ATOM 722 N N . PHE A 1 88 ? -6.971 -0.340 10.181 1.00 93.31 88 PHE A N 1
ATOM 723 C CA . PHE A 1 88 ? -6.693 -1.216 9.055 1.00 93.31 88 PHE A CA 1
ATOM 724 C C . PHE A 1 88 ? -6.396 -0.421 7.783 1.00 93.31 88 PHE A C 1
ATOM 726 O O . PHE A 1 88 ? -5.411 -0.712 7.103 1.00 93.31 88 PHE A O 1
ATOM 733 N N . VAL A 1 89 ? -7.202 0.602 7.480 1.00 94.19 89 VAL A N 1
ATOM 734 C CA . VAL A 1 89 ? -6.979 1.493 6.328 1.00 94.19 89 VAL A CA 1
ATOM 735 C C . VAL A 1 89 ? -5.630 2.211 6.449 1.00 94.19 89 VAL A C 1
ATOM 737 O O . VAL A 1 89 ? -4.868 2.254 5.485 1.00 94.19 89 VAL A O 1
ATOM 740 N N . ASP A 1 90 ? -5.281 2.709 7.635 1.00 94.88 90 ASP A N 1
ATOM 741 C CA . ASP A 1 90 ? -4.006 3.384 7.898 1.00 94.88 90 ASP A CA 1
ATOM 742 C C . ASP A 1 90 ? -2.815 2.424 7.750 1.00 94.88 90 ASP A C 1
ATOM 744 O O . ASP A 1 90 ? -1.799 2.763 7.139 1.00 94.88 90 ASP A O 1
ATOM 748 N N . ALA A 1 91 ? -2.951 1.186 8.234 1.00 95.44 91 ALA A N 1
ATOM 749 C CA . ALA A 1 91 ? -1.944 0.149 8.035 1.00 95.44 91 ALA A CA 1
ATOM 750 C C . ALA A 1 91 ? -1.761 -0.186 6.545 1.00 95.44 91 ALA A C 1
ATOM 752 O O . ALA A 1 91 ? -0.630 -0.350 6.081 1.00 95.44 91 ALA A O 1
ATOM 753 N N . LEU A 1 92 ? -2.853 -0.258 5.777 1.00 95.38 92 LEU A N 1
ATOM 754 C CA . LEU A 1 92 ? -2.795 -0.464 4.332 1.00 95.38 92 LEU A CA 1
ATOM 755 C C . LEU A 1 92 ? -2.149 0.714 3.603 1.00 95.38 92 LEU A C 1
ATOM 757 O O . LEU A 1 92 ? -1.327 0.477 2.717 1.00 95.38 92 LEU A O 1
ATOM 761 N N . ASN A 1 93 ? -2.445 1.955 3.997 1.00 95.31 93 ASN A N 1
ATOM 762 C CA . ASN A 1 93 ? -1.772 3.148 3.476 1.00 95.31 93 ASN A CA 1
ATOM 763 C C . ASN A 1 93 ? -0.259 3.052 3.675 1.00 95.31 93 ASN A C 1
ATOM 765 O O . ASN A 1 93 ? 0.507 3.260 2.734 1.00 95.31 93 ASN A O 1
ATOM 769 N N . GLY A 1 94 ? 0.185 2.642 4.863 1.00 95.50 94 GLY A N 1
ATOM 770 C CA . GLY A 1 94 ? 1.606 2.434 5.116 1.00 95.50 94 GLY A CA 1
ATOM 771 C C . GLY A 1 94 ? 2.226 1.308 4.286 1.00 95.50 94 GLY A C 1
ATOM 772 O O . GLY A 1 94 ? 3.372 1.416 3.838 1.00 95.50 94 GLY A O 1
ATOM 773 N N . ILE A 1 95 ? 1.468 0.246 4.001 1.00 95.00 95 ILE A N 1
ATOM 774 C CA . ILE A 1 95 ? 1.890 -0.801 3.062 1.00 95.00 95 ILE A CA 1
ATOM 775 C C . ILE A 1 95 ? 2.039 -0.218 1.652 1.00 95.00 95 ILE A C 1
ATOM 777 O O . ILE A 1 95 ? 3.105 -0.377 1.058 1.00 95.00 95 ILE A O 1
ATOM 781 N N . ALA A 1 96 ? 1.037 0.490 1.127 1.00 95.12 96 ALA A N 1
ATOM 782 C CA . ALA A 1 96 ? 1.095 1.105 -0.200 1.00 95.12 96 ALA A CA 1
ATOM 783 C C . ALA A 1 96 ? 2.297 2.061 -0.326 1.00 95.12 96 ALA A C 1
ATOM 785 O O . ALA A 1 96 ? 3.126 1.901 -1.225 1.00 95.12 96 ALA A O 1
ATOM 786 N N . ASN A 1 97 ? 2.493 2.940 0.661 1.00 94.50 97 ASN A N 1
ATOM 787 C CA . ASN A 1 97 ? 3.637 3.854 0.734 1.00 94.50 97 ASN A CA 1
ATOM 788 C C . ASN A 1 97 ? 4.990 3.124 0.748 1.00 94.50 97 ASN A C 1
ATOM 790 O O . ASN A 1 97 ? 5.959 3.602 0.159 1.00 94.50 97 ASN A O 1
ATOM 794 N N . CYS A 1 98 ? 5.080 1.952 1.386 1.00 93.31 98 CYS A N 1
ATOM 795 C CA . CYS A 1 98 ? 6.307 1.154 1.414 1.00 93.31 98 CYS A CA 1
ATOM 796 C C . CYS A 1 98 ? 6.700 0.593 0.034 1.00 93.31 98 CYS A C 1
ATOM 798 O O . CYS A 1 98 ? 7.889 0.521 -0.318 1.00 93.31 98 CYS A O 1
ATOM 800 N N . PHE A 1 99 ? 5.713 0.156 -0.751 1.00 90.44 99 PHE A N 1
ATOM 801 C CA . PHE A 1 99 ? 5.945 -0.398 -2.086 1.00 90.44 99 PHE A CA 1
ATOM 802 C C . PHE A 1 99 ? 6.099 0.697 -3.152 1.00 90.44 99 PHE A C 1
ATOM 804 O O . PHE A 1 99 ? 6.883 0.514 -4.087 1.00 90.44 99 PHE A O 1
ATOM 811 N N . GLY A 1 100 ? 5.467 1.855 -2.950 1.00 89.44 100 GLY A N 1
ATOM 812 C CA . GLY A 1 100 ? 5.623 3.048 -3.775 1.00 89.44 100 GLY A CA 1
ATOM 813 C C . GLY A 1 100 ? 4.541 3.179 -4.856 1.00 89.44 100 GLY A C 1
ATOM 814 O O . GLY A 1 100 ? 3.456 2.630 -4.704 1.00 89.44 100 GLY A O 1
ATOM 815 N N . PRO A 1 101 ? 4.820 3.889 -5.964 1.00 89.38 101 PRO A N 1
ATOM 816 C CA . PRO A 1 101 ? 3.789 4.406 -6.874 1.00 89.38 101 PRO A CA 1
ATOM 817 C C . PRO A 1 101 ? 3.015 3.339 -7.662 1.00 89.38 101 PRO A C 1
ATOM 819 O O . PRO A 1 101 ? 1.996 3.649 -8.265 1.00 89.38 101 PRO A O 1
ATOM 822 N N . ASN A 1 102 ? 3.484 2.091 -7.670 1.00 90.06 102 ASN A N 1
ATOM 823 C CA . ASN A 1 102 ? 2.820 0.988 -8.369 1.00 90.06 102 ASN A CA 1
ATOM 824 C C . ASN A 1 102 ? 1.794 0.251 -7.496 1.00 90.06 102 ASN A C 1
ATOM 826 O O . ASN A 1 102 ? 1.253 -0.770 -7.922 1.00 90.06 102 ASN A O 1
ATOM 830 N N . VAL A 1 103 ? 1.582 0.709 -6.262 1.00 94.19 103 VAL A N 1
ATOM 831 C CA . VAL A 1 103 ? 0.592 0.164 -5.336 1.00 94.19 103 VAL A CA 1
ATOM 832 C C . VAL A 1 103 ? -0.292 1.304 -4.865 1.00 94.19 103 VAL A C 1
ATOM 834 O O . VAL A 1 103 ? 0.192 2.249 -4.250 1.00 94.19 103 VAL A O 1
ATOM 837 N N . GLU A 1 104 ? -1.585 1.198 -5.135 1.00 94.06 104 GLU A N 1
ATOM 838 C CA . GLU A 1 104 ? -2.565 2.232 -4.814 1.00 94.06 104 GLU A CA 1
ATOM 839 C C . GLU A 1 104 ? -3.759 1.635 -4.071 1.00 94.06 104 GLU A C 1
ATOM 841 O O . GLU A 1 104 ? -4.155 0.493 -4.317 1.00 94.06 104 GLU A O 1
ATOM 846 N N . LEU A 1 105 ? -4.320 2.416 -3.150 1.00 94.88 105 LEU A N 1
ATOM 847 C CA . LEU A 1 105 ? -5.548 2.087 -2.437 1.00 94.88 105 LEU A CA 1
ATOM 848 C C . LEU A 1 105 ? -6.723 2.766 -3.117 1.00 94.88 105 LEU A C 1
ATOM 850 O O . LEU A 1 105 ? -6.699 3.977 -3.324 1.00 94.88 105 LEU A O 1
ATOM 854 N N . VAL A 1 106 ? -7.754 1.984 -3.418 1.00 91.50 106 VAL A N 1
ATOM 855 C CA . VAL A 1 106 ? -9.015 2.492 -3.952 1.00 91.50 106 VAL A CA 1
ATOM 856 C C . VAL A 1 106 ? -10.147 2.280 -2.939 1.00 91.50 106 VAL A C 1
ATOM 858 O O . VAL A 1 106 ? -10.156 1.242 -2.261 1.00 91.50 106 VAL A O 1
ATOM 861 N N . PRO A 1 107 ? -11.063 3.258 -2.799 1.00 75.12 107 PRO A N 1
ATOM 862 C CA . PRO A 1 107 ? -12.239 3.147 -1.937 1.00 75.12 107 PRO A CA 1
ATOM 863 C C . PRO A 1 107 ? -13.248 2.102 -2.419 1.00 75.12 107 PRO A C 1
ATOM 865 O O . PRO A 1 107 ? -13.353 1.921 -3.654 1.00 75.12 107 PRO A O 1
#

InterPro domains:
  IPR003406 Glycosyl transferase, family 14 [PF02485] (49-102)